Protein AF-A0A0Q6ZWC9-F1 (afdb_monomer_lite)

Radius of gyration: 15.59 Å; chains: 1; bounding box: 34×36×35 Å

pLDDT: mean 85.95, std 14.14, range [34.34, 96.69]

Sequence (103 aa):
MSELQNRIVERLTALGRSQQTNLSSEKRDMLMRAAISLFNAGGGTADELKEIVLQADDRKRPRRCSAVAQMVVATAAVSHASDLDLVQAAYNWIDKKEVSLSD

Foldseek 3Di:
DDPLVVLLLVLCVVVVNNPDPDCDPSVVVVVVVVVVVLCVVLVHDPVNVVVVVVVVVPDDDDDPVVVVVVVVVVVVVSCVVVVHDPSVVSVCVSPDDDDPPPD

Secondary structure (DSSP, 8-state):
--HHHHHHHHHHHHTT----SS--HHHHHHHHHHHHHHHHHTT--HHHHHHHHHHHTTSPPPPHHHHHHHHHHHHHHHHHHTT--HHHHHHHHHH--------

Structure (mmCIF, N/CA/C/O backbone):
data_AF-A0A0Q6ZWC9-F1
#
_entry.id   AF-A0A0Q6ZWC9-F1
#
loop_
_atom_site.group_PDB
_atom_site.id
_atom_site.type_symbol
_atom_site.label_atom_id
_atom_site.label_alt_id
_atom_site.label_comp_id
_atom_site.label_asym_id
_atom_site.label_entity_id
_atom_site.label_seq_id
_atom_site.pdbx_PDB_ins_code
_atom_site.Cartn_x
_atom_site.Cartn_y
_atom_site.Cartn_z
_atom_site.occupancy
_atom_site.B_iso_or_equiv
_atom_site.auth_seq_id
_atom_site.auth_comp_id
_atom_site.auth_asym_id
_atom_site.auth_atom_id
_atom_site.pdbx_PDB_model_num
ATOM 1 N N . MET A 1 1 ? 12.338 12.709 -6.813 1.00 76.50 1 MET A N 1
ATOM 2 C CA . MET A 1 1 ? 11.584 11.527 -6.338 1.00 76.50 1 MET A CA 1
ATOM 3 C C . MET A 1 1 ? 12.597 10.451 -5.984 1.00 76.50 1 MET A C 1
ATOM 5 O O . MET A 1 1 ? 13.706 10.523 -6.504 1.00 76.50 1 MET A O 1
ATOM 9 N N . SER A 1 2 ? 12.283 9.545 -5.056 1.00 89.81 2 SER A N 1
ATOM 10 C CA . SER A 1 2 ? 13.218 8.471 -4.685 1.00 89.81 2 SER A CA 1
ATOM 11 C C . SER A 1 2 ? 13.418 7.489 -5.843 1.00 89.81 2 SER A C 1
ATOM 13 O O . SER A 1 2 ? 12.582 7.421 -6.743 1.00 89.81 2 SER A O 1
ATOM 15 N N . GLU A 1 3 ? 14.497 6.706 -5.808 1.00 95.00 3 GLU A N 1
ATOM 16 C CA . GLU A 1 3 ? 14.752 5.650 -6.798 1.00 95.00 3 GLU A CA 1
ATOM 17 C C . GLU A 1 3 ? 13.572 4.673 -6.903 1.00 95.00 3 GLU A C 1
ATOM 19 O O . GLU A 1 3 ? 13.045 4.453 -7.992 1.00 95.00 3 GLU A O 1
ATOM 24 N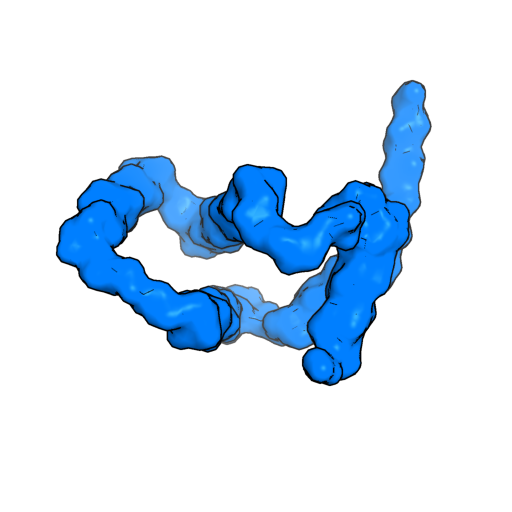 N . LEU A 1 4 ? 13.084 4.177 -5.760 1.00 93.69 4 LEU A N 1
ATOM 25 C CA . LEU A 1 4 ? 11.912 3.305 -5.701 1.00 93.69 4 LEU A CA 1
ATOM 26 C C . LEU A 1 4 ? 10.691 3.948 -6.378 1.00 93.69 4 LEU A C 1
ATOM 28 O O . LEU A 1 4 ? 10.009 3.310 -7.174 1.00 93.69 4 LEU A O 1
ATOM 32 N N . GLN A 1 5 ? 10.427 5.228 -6.097 1.00 91.94 5 GLN A N 1
ATOM 33 C CA . GLN A 1 5 ? 9.303 5.942 -6.697 1.00 91.94 5 GLN A CA 1
ATOM 34 C C . GLN A 1 5 ? 9.465 6.090 -8.215 1.00 91.94 5 GLN A C 1
ATOM 36 O O . GLN A 1 5 ? 8.485 5.918 -8.939 1.00 91.94 5 GLN A O 1
ATOM 41 N N . ASN A 1 6 ? 10.677 6.370 -8.702 1.00 93.12 6 ASN A N 1
ATOM 42 C CA . ASN A 1 6 ? 10.952 6.448 -10.137 1.00 93.12 6 ASN A CA 1
ATOM 43 C C . ASN A 1 6 ? 10.673 5.101 -10.819 1.00 93.12 6 ASN A C 1
ATOM 45 O O . ASN A 1 6 ? 9.909 5.060 -11.780 1.00 93.12 6 ASN A O 1
ATOM 49 N N . ARG A 1 7 ? 11.175 3.992 -10.258 1.00 93.94 7 ARG A N 1
ATOM 50 C CA . ARG A 1 7 ? 10.957 2.643 -10.811 1.00 93.94 7 ARG A CA 1
ATOM 51 C C . ARG A 1 7 ? 9.483 2.219 -10.798 1.00 93.94 7 ARG A C 1
ATOM 53 O O . ARG A 1 7 ? 9.011 1.596 -11.749 1.00 93.94 7 ARG A O 1
ATOM 60 N N . ILE A 1 8 ? 8.719 2.595 -9.766 1.00 92.25 8 ILE A N 1
ATOM 61 C CA . ILE A 1 8 ? 7.259 2.379 -9.737 1.00 92.25 8 ILE A CA 1
ATOM 62 C C . ILE A 1 8 ? 6.579 3.139 -10.885 1.00 92.25 8 ILE A C 1
ATOM 64 O O . ILE A 1 8 ? 5.732 2.575 -11.578 1.00 92.25 8 ILE A O 1
ATOM 68 N N . VAL A 1 9 ? 6.936 4.409 -11.102 1.00 89.69 9 VAL A N 1
ATOM 69 C CA . VAL A 1 9 ? 6.345 5.245 -12.163 1.00 89.69 9 VAL A CA 1
ATOM 70 C C . VAL A 1 9 ? 6.704 4.723 -13.556 1.00 89.69 9 VAL A C 1
ATOM 72 O O . VAL A 1 9 ? 5.834 4.678 -14.428 1.00 89.69 9 VAL A O 1
ATOM 75 N N . GLU A 1 10 ? 7.943 4.280 -13.767 1.00 91.19 10 GLU A N 1
ATOM 76 C CA . GLU A 1 10 ? 8.383 3.640 -15.013 1.00 91.19 10 GLU A CA 1
ATOM 77 C C . GLU A 1 10 ? 7.545 2.397 -15.319 1.00 91.19 10 GLU A C 1
ATOM 79 O O . GLU A 1 10 ? 6.985 2.281 -16.410 1.00 91.19 10 GLU A O 1
ATOM 84 N N . ARG A 1 11 ? 7.355 1.514 -14.331 1.00 90.25 11 ARG A N 1
ATOM 85 C CA . ARG A 1 11 ? 6.507 0.332 -14.504 1.00 90.25 11 ARG A CA 1
ATOM 86 C C . ARG A 1 11 ? 5.047 0.688 -14.762 1.00 90.25 11 ARG A C 1
ATOM 88 O O . ARG A 1 11 ? 4.435 0.112 -15.655 1.00 90.25 11 ARG A O 1
ATOM 95 N N . LEU A 1 12 ? 4.472 1.644 -14.032 1.00 88.44 12 LEU A N 1
ATOM 96 C CA . LEU A 1 12 ? 3.103 2.106 -14.297 1.00 88.44 12 LEU A CA 1
ATOM 97 C C . LEU A 1 12 ? 2.958 2.659 -15.720 1.00 88.44 12 LEU A C 1
ATOM 99 O O . LEU A 1 12 ? 1.913 2.477 -16.342 1.00 88.44 12 LEU A O 1
ATOM 103 N N . THR A 1 13 ? 3.998 3.314 -16.239 1.00 87.75 13 THR A N 1
ATOM 104 C CA . THR A 1 13 ? 4.040 3.818 -17.617 1.00 87.75 13 THR A CA 1
ATOM 105 C C . THR A 1 13 ? 4.082 2.672 -18.618 1.00 87.75 13 THR A C 1
ATOM 107 O O . THR A 1 13 ? 3.276 2.666 -19.545 1.00 87.75 13 THR A O 1
ATOM 110 N N . ALA A 1 14 ? 4.934 1.669 -18.390 1.00 87.62 14 ALA A N 1
ATOM 111 C CA . ALA A 1 14 ? 5.005 0.467 -19.220 1.00 87.62 14 ALA A CA 1
ATOM 112 C C . ALA A 1 14 ? 3.669 -0.300 -19.266 1.00 87.62 14 ALA A C 1
ATOM 114 O O . ALA A 1 14 ? 3.293 -0.818 -20.311 1.00 87.62 14 ALA A O 1
ATOM 115 N N . LEU A 1 15 ? 2.912 -0.302 -18.163 1.00 84.25 15 LEU A N 1
ATOM 116 C CA . LEU A 1 15 ? 1.575 -0.906 -18.074 1.00 84.25 15 LEU A CA 1
ATOM 117 C C . LEU A 1 15 ? 0.457 -0.048 -18.698 1.00 84.25 15 LEU A C 1
ATOM 119 O O . LEU A 1 15 ? -0.717 -0.395 -18.583 1.00 84.25 15 LEU A O 1
ATOM 123 N N . GLY A 1 16 ? 0.777 1.115 -19.275 1.00 80.31 16 GLY A N 1
ATOM 124 C CA . GLY A 1 16 ? -0.215 2.065 -19.790 1.00 80.31 16 GLY A CA 1
ATOM 125 C C . GLY A 1 16 ? -1.056 2.757 -18.707 1.00 80.31 16 GLY A C 1
ATOM 126 O O . GLY A 1 16 ? -1.997 3.474 -19.028 1.00 80.31 16 GLY A O 1
ATOM 127 N N . ARG A 1 17 ? -0.712 2.594 -17.422 1.00 73.00 17 ARG A N 1
ATOM 128 C CA . ARG A 1 17 ? -1.463 3.099 -16.252 1.00 73.00 17 ARG A CA 1
ATOM 129 C C . ARG A 1 17 ? -0.975 4.460 -15.737 1.00 73.00 17 ARG A C 1
ATOM 131 O O . ARG A 1 17 ? -1.439 4.931 -14.702 1.00 73.00 17 ARG A O 1
ATOM 138 N N . SER A 1 18 ? -0.032 5.097 -16.435 1.00 65.75 18 SER A N 1
ATOM 139 C CA . SER A 1 18 ? 0.604 6.362 -16.021 1.00 65.75 18 SER A CA 1
ATOM 140 C C . SER A 1 18 ? 0.413 7.514 -17.018 1.00 65.75 18 SER A C 1
ATOM 142 O O . SER A 1 18 ? 1.185 8.468 -17.021 1.00 65.75 18 SER A O 1
ATOM 144 N N . GLN A 1 19 ? -0.601 7.472 -17.889 1.00 57.78 19 GLN A N 1
ATOM 145 C CA . GLN A 1 19 ? -0.681 8.441 -18.997 1.00 57.78 19 GLN A CA 1
ATOM 146 C C . GLN A 1 19 ? -1.001 9.890 -18.585 1.00 57.78 19 GLN A C 1
ATOM 148 O O . GLN A 1 19 ? -0.882 10.800 -19.400 1.00 57.78 19 GLN A O 1
ATOM 153 N N . GLN A 1 20 ? -1.376 10.152 -17.331 1.00 57.50 20 GLN A N 1
ATOM 154 C CA . GLN A 1 20 ? -1.708 11.503 -16.869 1.00 57.50 20 GLN A CA 1
ATOM 155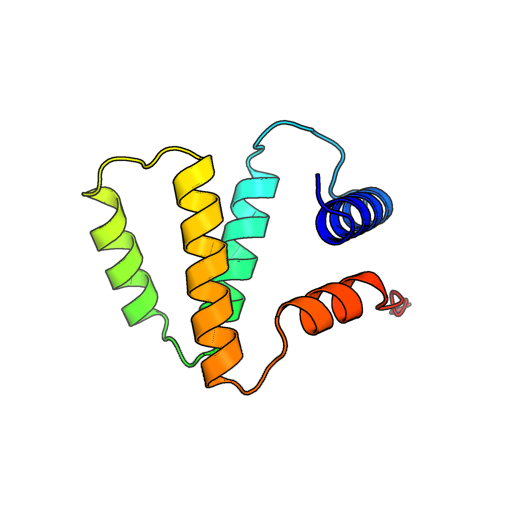 C C . GLN A 1 20 ? -0.984 11.837 -15.571 1.00 57.50 20 GLN A C 1
ATOM 157 O O . GLN A 1 20 ? -0.896 11.005 -14.676 1.00 57.50 20 GLN A O 1
ATOM 162 N N . THR A 1 21 ? -0.513 13.074 -15.411 1.00 58.78 21 THR A N 1
ATOM 163 C CA . THR A 1 21 ? 0.131 13.574 -14.178 1.00 58.78 21 THR A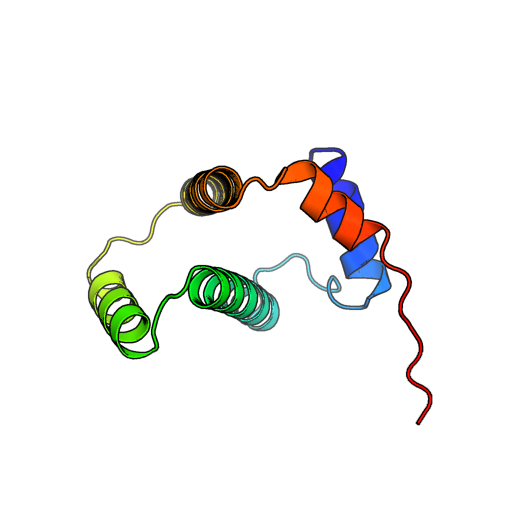 CA 1
ATOM 164 C C . THR A 1 21 ? -0.884 14.018 -13.118 1.00 58.78 21 THR A C 1
ATOM 166 O O . THR A 1 21 ? -0.581 14.005 -11.925 1.00 58.78 21 THR A O 1
ATOM 169 N N . ASN A 1 22 ? -2.128 14.300 -13.515 1.00 64.38 22 ASN A N 1
ATOM 170 C CA . ASN A 1 22 ? -3.206 14.716 -12.616 1.00 64.38 22 ASN A CA 1
ATOM 171 C C . ASN A 1 22 ? -3.790 13.553 -11.801 1.00 64.38 22 ASN A C 1
ATOM 173 O O . ASN A 1 22 ? -3.654 12.385 -12.163 1.00 64.38 22 ASN A O 1
ATOM 177 N N . LEU A 1 23 ? -4.438 13.876 -10.676 1.00 65.75 23 LEU A N 1
ATOM 178 C CA . LEU A 1 23 ? -5.183 12.919 -9.853 1.00 65.75 23 LEU A CA 1
ATOM 179 C C . LEU A 1 23 ? -6.530 12.601 -10.534 1.00 65.75 23 LEU A C 1
ATOM 181 O O . LEU A 1 23 ? -7.573 13.131 -10.140 1.00 65.75 23 LEU A O 1
ATOM 185 N N . SER A 1 24 ? -6.493 11.790 -11.594 1.00 80.00 24 SER A N 1
ATOM 186 C CA . SER A 1 24 ? -7.690 11.327 -12.306 1.00 80.00 24 SER A CA 1
ATOM 187 C C . SER A 1 24 ? -8.557 10.426 -11.414 1.00 80.00 24 SER A C 1
ATOM 189 O O . SER A 1 24 ? -8.119 9.955 -10.356 1.00 80.00 24 SER A O 1
ATOM 191 N N . SER A 1 25 ? -9.809 10.196 -11.819 1.00 80.81 25 SER A N 1
ATOM 192 C CA . SER A 1 25 ? -10.685 9.202 -11.182 1.00 80.81 25 SER A CA 1
ATOM 193 C C . SER A 1 25 ? -10.022 7.824 -11.124 1.00 80.81 25 SER A C 1
ATOM 195 O O . SER A 1 25 ? -10.083 7.178 -10.086 1.00 80.81 25 SER A O 1
ATOM 197 N N . GLU A 1 26 ? -9.310 7.434 -12.181 1.00 81.56 26 GLU A N 1
ATOM 198 C CA . GLU A 1 26 ? -8.587 6.161 -12.283 1.00 81.56 26 GLU A CA 1
ATOM 199 C C . GLU A 1 26 ? -7.515 6.012 -11.200 1.00 81.56 26 GLU A C 1
ATOM 201 O O . GLU A 1 26 ? -7.406 4.964 -10.575 1.00 81.56 26 GLU A O 1
ATOM 206 N N . LYS A 1 27 ? -6.748 7.071 -10.904 1.00 83.62 27 LYS A N 1
ATOM 207 C CA . LYS A 1 27 ? -5.747 7.018 -9.827 1.00 83.62 27 LYS A CA 1
ATOM 208 C C . LYS A 1 27 ? -6.379 6.917 -8.445 1.00 83.62 27 LYS A C 1
ATOM 210 O O . LYS A 1 27 ? -5.808 6.272 -7.569 1.00 83.62 27 LYS A O 1
ATOM 215 N N . ARG A 1 28 ? -7.532 7.566 -8.238 1.00 87.69 28 ARG A N 1
ATOM 216 C CA . ARG A 1 28 ? -8.292 7.428 -6.987 1.00 87.69 28 ARG A CA 1
ATOM 217 C C . ARG A 1 28 ? -8.839 6.010 -6.840 1.00 87.69 28 ARG A C 1
ATOM 219 O O . ARG A 1 28 ? -8.692 5.438 -5.768 1.00 87.69 28 ARG A O 1
ATOM 226 N N . ASP A 1 29 ? -9.395 5.443 -7.907 1.00 88.44 29 ASP A N 1
ATOM 227 C CA . ASP A 1 29 ? -9.876 4.058 -7.934 1.00 88.44 29 ASP A CA 1
ATOM 228 C C . ASP A 1 29 ? -8.732 3.064 -7.674 1.00 88.44 29 ASP A C 1
ATOM 230 O O . ASP A 1 29 ? -8.828 2.251 -6.760 1.00 88.44 29 ASP A O 1
ATOM 234 N N . MET A 1 30 ? -7.600 3.203 -8.372 1.00 88.44 30 MET A N 1
ATOM 235 C CA . MET A 1 30 ? -6.412 2.369 -8.167 1.00 88.44 30 MET A CA 1
ATOM 236 C C . MET A 1 30 ? -5.908 2.424 -6.717 1.00 88.44 30 MET A C 1
ATOM 238 O O . MET A 1 30 ? -5.632 1.381 -6.126 1.00 88.44 30 MET A O 1
ATOM 242 N N . LEU A 1 31 ? -5.813 3.624 -6.131 1.00 91.38 31 LEU A N 1
ATOM 243 C CA . LEU A 1 31 ? -5.403 3.799 -4.736 1.00 91.38 31 LEU A CA 1
ATOM 244 C C . LEU A 1 31 ? -6.381 3.113 -3.775 1.00 91.38 31 LEU A C 1
ATOM 246 O O . LEU A 1 31 ? -5.949 2.373 -2.893 1.00 91.38 31 LEU A O 1
ATOM 250 N N . MET A 1 32 ? -7.685 3.337 -3.950 1.00 93.31 32 MET A N 1
ATOM 251 C CA . MET A 1 32 ? -8.701 2.761 -3.069 1.00 93.31 32 MET A CA 1
ATOM 252 C C . MET A 1 32 ? -8.755 1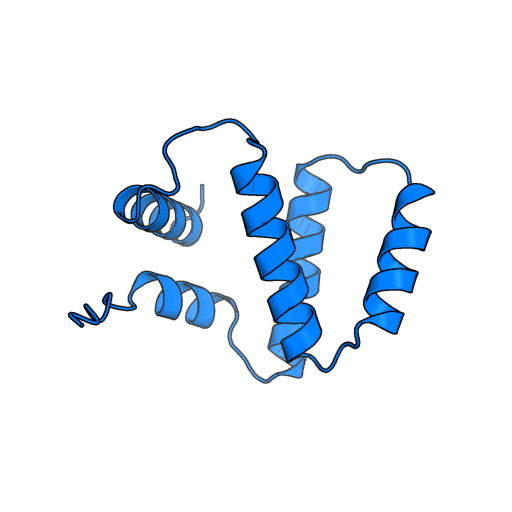.239 -3.179 1.00 93.31 32 MET A C 1
ATOM 254 O O . MET A 1 32 ? -8.806 0.566 -2.155 1.00 93.31 32 MET A O 1
ATOM 258 N N . ARG A 1 33 ? -8.664 0.675 -4.389 1.00 93.31 33 ARG A N 1
ATOM 259 C CA . ARG A 1 33 ? -8.602 -0.780 -4.586 1.00 93.31 33 ARG A CA 1
ATOM 260 C C . ARG A 1 33 ? -7.386 -1.395 -3.906 1.00 93.31 33 ARG A C 1
ATOM 262 O O . ARG A 1 33 ? -7.523 -2.445 -3.282 1.00 93.31 33 ARG A O 1
ATOM 269 N N . ALA A 1 34 ? -6.223 -0.749 -3.991 1.00 93.44 34 ALA A N 1
ATOM 270 C CA . ALA A 1 34 ? -5.013 -1.221 -3.322 1.00 93.44 34 ALA A CA 1
ATOM 271 C C . ALA A 1 34 ? -5.161 -1.175 -1.793 1.00 93.44 34 ALA A C 1
ATOM 273 O O . ALA A 1 34 ? -4.858 -2.159 -1.123 1.00 93.44 34 ALA A O 1
ATOM 274 N N . ALA A 1 35 ? -5.690 -0.074 -1.250 1.00 95.19 35 ALA A N 1
ATOM 275 C CA . ALA A 1 35 ? -5.925 0.075 0.184 1.00 95.19 35 ALA A CA 1
ATOM 276 C C . ALA A 1 35 ? -6.931 -0.959 0.720 1.00 95.19 35 ALA A C 1
ATOM 278 O O . ALA A 1 35 ? -6.663 -1.602 1.730 1.00 95.19 35 ALA A O 1
ATOM 279 N N . ILE A 1 36 ? -8.048 -1.170 0.015 1.00 95.88 36 ILE A N 1
ATOM 280 C CA . ILE A 1 36 ? -9.059 -2.177 0.374 1.00 95.88 36 ILE A CA 1
ATOM 281 C C . ILE A 1 36 ? -8.477 -3.591 0.276 1.00 95.88 36 ILE A C 1
ATOM 283 O O . ILE A 1 36 ? -8.705 -4.409 1.159 1.00 95.88 36 ILE A O 1
ATOM 287 N N . SER A 1 37 ? -7.685 -3.880 -0.762 1.00 94.88 37 SER A N 1
ATOM 288 C CA . SER A 1 37 ? -7.023 -5.185 -0.900 1.00 94.88 37 SER A CA 1
ATOM 289 C C . SER A 1 37 ? -6.082 -5.468 0.270 1.00 94.88 37 SER A C 1
ATOM 291 O O . SER A 1 37 ? -6.099 -6.572 0.804 1.00 94.88 37 SER A O 1
ATOM 293 N N . LEU A 1 38 ? -5.300 -4.471 0.699 1.00 94.94 38 LEU A N 1
ATOM 294 C CA . LEU A 1 38 ? -4.421 -4.597 1.861 1.00 94.94 38 LEU A CA 1
ATOM 295 C C . LEU A 1 38 ? -5.215 -4.777 3.163 1.00 94.94 38 LEU A C 1
ATOM 297 O O . LEU A 1 38 ? -4.863 -5.626 3.974 1.00 94.94 38 LEU A O 1
ATOM 301 N N . PHE A 1 39 ? -6.298 -4.017 3.342 1.00 95.62 39 PHE A N 1
ATOM 302 C CA . PHE A 1 39 ? -7.189 -4.139 4.497 1.00 95.62 39 PHE A CA 1
ATOM 303 C C . PHE A 1 39 ? -7.791 -5.549 4.608 1.00 95.62 39 PHE A C 1
ATOM 305 O O . PHE A 1 39 ? -7.701 -6.177 5.661 1.00 95.62 39 PHE A O 1
ATOM 312 N N . ASN A 1 40 ? -8.309 -6.087 3.501 1.00 95.06 40 ASN A N 1
ATOM 313 C CA . ASN A 1 40 ? -8.860 -7.442 3.453 1.00 95.06 40 ASN A CA 1
ATOM 314 C C . ASN A 1 40 ? -7.780 -8.513 3.680 1.00 95.06 40 ASN A C 1
ATOM 316 O O . ASN A 1 40 ? -8.029 -9.499 4.367 1.00 95.06 40 ASN A O 1
ATOM 320 N N . ALA A 1 41 ? -6.571 -8.327 3.134 1.00 93.56 41 ALA A N 1
ATOM 321 C CA . ALA A 1 41 ? -5.446 -9.237 3.368 1.00 93.56 41 ALA A CA 1
ATOM 322 C C . ALA A 1 41 ? -5.010 -9.262 4.845 1.00 93.56 41 ALA A C 1
ATOM 324 O O . ALA A 1 41 ? -4.533 -10.288 5.321 1.00 93.56 41 ALA A O 1
ATOM 325 N N . GLY A 1 42 ? -5.220 -8.160 5.571 1.00 91.69 42 GLY A N 1
ATOM 326 C CA . GLY A 1 42 ? -5.041 -8.071 7.021 1.00 91.69 42 GLY A CA 1
ATOM 327 C C . GLY A 1 42 ? -6.183 -8.676 7.849 1.00 91.69 42 GLY A C 1
ATOM 328 O O . GLY A 1 42 ? -6.146 -8.570 9.070 1.00 91.69 42 GLY A O 1
ATOM 329 N N . GLY A 1 43 ? -7.193 -9.286 7.216 1.00 94.38 43 GLY A N 1
ATOM 330 C CA . GLY A 1 43 ? -8.342 -9.897 7.892 1.00 94.38 43 GLY A CA 1
ATOM 331 C C . GLY A 1 43 ? -9.532 -8.961 8.116 1.00 94.38 43 GLY A C 1
ATOM 332 O O . GLY A 1 43 ? -10.488 -9.359 8.777 1.00 94.38 43 GLY A O 1
ATOM 333 N N . GLY A 1 44 ? -9.494 -7.744 7.568 1.00 95.69 44 GLY A N 1
ATOM 334 C CA . GLY A 1 44 ? -10.589 -6.787 7.680 1.00 95.69 44 GLY A CA 1
ATOM 335 C C . GLY A 1 44 ? -11.859 -7.241 6.955 1.00 95.69 44 GLY A C 1
ATOM 336 O O . GLY A 1 44 ? -11.811 -7.857 5.886 1.00 95.69 44 GLY A O 1
ATOM 337 N N . THR A 1 45 ? -13.009 -6.917 7.536 1.00 96.69 45 THR A N 1
ATOM 338 C CA . THR A 1 45 ? -14.334 -7.301 7.037 1.00 96.69 45 THR A CA 1
ATOM 339 C C . THR A 1 45 ? -15.046 -6.158 6.310 1.00 96.69 45 THR A C 1
ATOM 341 O O . THR A 1 45 ? -14.732 -4.977 6.471 1.00 96.69 45 THR A O 1
ATOM 344 N N . ALA A 1 46 ? -16.055 -6.494 5.502 1.00 94.88 46 ALA A N 1
ATOM 345 C CA . ALA A 1 46 ? -16.849 -5.492 4.789 1.00 94.88 46 ALA A CA 1
ATOM 346 C C . ALA A 1 46 ? -17.604 -4.539 5.739 1.00 94.88 46 ALA A C 1
ATOM 348 O O . ALA A 1 46 ? -17.744 -3.356 5.421 1.00 94.88 46 ALA A O 1
ATOM 349 N N . ASP A 1 47 ? -18.055 -5.036 6.894 1.00 96.00 47 ASP A N 1
ATOM 350 C CA . ASP A 1 47 ? -18.766 -4.231 7.890 1.00 96.00 47 ASP A CA 1
ATOM 351 C C . ASP A 1 47 ? -17.827 -3.219 8.559 1.00 96.00 47 ASP A C 1
ATOM 353 O O . ASP A 1 47 ? -18.136 -2.027 8.584 1.00 96.00 47 ASP A O 1
ATOM 357 N N . GLU A 1 48 ? -16.630 -3.644 8.974 1.00 96.00 48 GLU A N 1
ATOM 358 C CA . GLU A 1 48 ? -15.600 -2.737 9.504 1.00 96.00 48 GLU A CA 1
ATOM 359 C C . GLU A 1 48 ? -15.197 -1.674 8.471 1.00 96.00 48 GLU A C 1
ATOM 361 O O . GLU A 1 48 ? -15.084 -0.489 8.791 1.00 96.00 48 GLU A O 1
ATOM 366 N N . LEU A 1 49 ? -15.026 -2.066 7.200 1.00 94.94 49 LEU A N 1
ATOM 367 C CA . LEU A 1 49 ? -14.716 -1.122 6.124 1.00 94.94 49 LEU A CA 1
ATOM 368 C C . LEU A 1 49 ? -15.824 -0.072 5.960 1.00 94.94 49 LEU A C 1
ATOM 370 O O . LEU A 1 49 ? -15.535 1.115 5.786 1.00 94.94 49 LEU A O 1
ATOM 374 N N . LYS A 1 50 ? -17.092 -0.494 6.019 1.00 93.94 50 LYS A N 1
ATOM 375 C CA . LYS A 1 50 ? -18.248 0.403 5.926 1.00 93.94 50 LYS A CA 1
ATOM 376 C C . LYS A 1 50 ? -18.258 1.410 7.074 1.00 93.94 50 LYS A C 1
ATOM 378 O O . LYS A 1 50 ? -18.458 2.598 6.823 1.00 93.94 50 LYS A O 1
ATOM 383 N N . GLU A 1 51 ? -18.006 0.967 8.302 1.00 93.38 51 GLU A N 1
ATOM 384 C CA . GLU A 1 51 ? -17.915 1.851 9.468 1.00 93.38 51 GLU A CA 1
ATOM 385 C C . GLU A 1 51 ? -16.797 2.892 9.318 1.00 93.38 51 GLU A C 1
ATOM 387 O O . GLU A 1 51 ? -17.029 4.083 9.537 1.00 93.38 51 GLU A O 1
ATOM 392 N N . ILE A 1 52 ? -15.608 2.477 8.864 1.00 92.69 52 ILE A N 1
ATOM 393 C CA . ILE A 1 52 ? -14.467 3.378 8.630 1.00 92.69 52 ILE A CA 1
ATOM 394 C C . ILE A 1 52 ? -14.811 4.457 7.597 1.00 92.69 52 ILE A C 1
ATOM 396 O O . ILE A 1 52 ? -14.485 5.630 7.793 1.00 92.69 52 ILE A O 1
ATOM 400 N N . VAL A 1 53 ? -15.472 4.081 6.497 1.00 90.81 53 VAL A N 1
ATOM 401 C CA . VAL A 1 53 ? -15.862 5.023 5.437 1.00 90.81 53 VAL A CA 1
ATOM 402 C C . VAL A 1 53 ? -16.873 6.046 5.952 1.00 90.81 53 VAL A C 1
ATOM 404 O O . VAL A 1 53 ? -16.717 7.233 5.669 1.00 90.81 53 VAL A O 1
ATOM 407 N N . LEU A 1 54 ? -17.861 5.618 6.742 1.00 89.62 54 LEU A N 1
ATOM 408 C CA . LEU A 1 54 ? -18.848 6.525 7.337 1.00 89.62 54 LEU A CA 1
ATOM 409 C C . LEU A 1 54 ? -18.190 7.541 8.283 1.00 89.62 54 LEU A C 1
ATOM 411 O O . LEU A 1 54 ? -18.523 8.720 8.244 1.00 89.62 54 LEU A O 1
ATOM 415 N N . GLN A 1 55 ? -17.201 7.119 9.074 1.00 86.19 55 GLN A N 1
ATOM 416 C CA . GLN A 1 55 ? -16.462 8.009 9.981 1.00 86.19 55 GLN A CA 1
ATOM 417 C C . GLN A 1 55 ? -15.481 8.957 9.271 1.00 86.19 55 GLN A C 1
ATOM 419 O O . GLN A 1 55 ? -15.003 9.927 9.869 1.00 86.19 55 GLN A O 1
ATOM 424 N N . ALA A 1 56 ? -15.104 8.660 8.026 1.00 83.00 56 ALA A N 1
ATOM 425 C CA . ALA A 1 56 ? -14.153 9.469 7.273 1.00 83.00 56 ALA A CA 1
ATOM 426 C C . ALA A 1 56 ? -14.779 10.763 6.727 1.00 83.00 56 ALA A C 1
ATOM 428 O O . ALA A 1 56 ? -14.052 11.744 6.551 1.00 83.00 56 ALA A O 1
ATOM 429 N N . ASP A 1 57 ? -16.095 10.779 6.487 1.00 66.50 57 ASP A N 1
ATOM 430 C CA . ASP A 1 57 ? -16.811 11.924 5.903 1.00 66.50 57 ASP A CA 1
ATOM 431 C C . ASP A 1 57 ? -16.849 13.141 6.850 1.00 66.50 57 ASP A C 1
ATOM 433 O O . ASP A 1 57 ? -16.761 14.288 6.414 1.00 66.50 57 ASP A O 1
ATOM 437 N N . ASP A 1 58 ? -16.817 12.897 8.163 1.00 63.03 58 ASP A N 1
ATOM 438 C CA . ASP A 1 58 ? -16.834 13.941 9.198 1.00 63.03 58 ASP A CA 1
ATOM 439 C C . ASP A 1 58 ? -15.475 14.636 9.418 1.00 63.03 58 ASP A C 1
ATOM 441 O O . ASP A 1 58 ? -15.361 15.603 10.182 1.00 63.03 58 ASP A O 1
ATOM 445 N N . ARG A 1 59 ? -14.398 14.166 8.773 1.00 71.44 59 ARG A N 1
ATOM 446 C CA . ARG A 1 59 ? -13.036 14.667 9.022 1.00 71.44 59 ARG A CA 1
ATOM 447 C C . ARG A 1 59 ? -12.624 15.735 8.009 1.00 71.44 59 ARG A C 1
ATOM 449 O O . ARG A 1 59 ? -12.802 15.606 6.800 1.00 71.44 59 ARG A O 1
ATOM 456 N N . LYS A 1 60 ? -11.950 16.789 8.493 1.00 76.06 60 LYS A N 1
ATOM 457 C CA . LYS A 1 60 ? -11.306 17.786 7.617 1.00 76.06 60 LYS A CA 1
ATOM 458 C C . LYS A 1 60 ? -10.328 17.098 6.664 1.00 76.06 60 LYS A C 1
ATOM 460 O O . LYS A 1 60 ? -9.456 16.345 7.096 1.00 76.06 60 LYS A O 1
ATOM 465 N N . ARG A 1 61 ? -10.426 17.426 5.373 1.00 79.88 61 ARG A N 1
ATOM 466 C CA . ARG A 1 61 ? -9.554 16.869 4.331 1.00 79.88 61 ARG A CA 1
ATOM 467 C C . ARG A 1 61 ? -8.087 17.254 4.593 1.00 79.88 61 ARG A C 1
ATOM 469 O O . ARG A 1 61 ? -7.775 18.449 4.585 1.00 79.88 61 ARG A O 1
ATOM 476 N N . PRO A 1 62 ? -7.176 16.287 4.811 1.00 83.19 62 PRO A N 1
ATOM 477 C CA . PRO A 1 62 ? -5.768 16.580 5.053 1.00 83.19 62 PRO A CA 1
ATOM 478 C C . PRO A 1 62 ? -5.067 17.096 3.788 1.00 83.19 62 PRO A C 1
ATOM 480 O O . PRO A 1 62 ? -5.510 16.876 2.657 1.00 83.19 62 PRO A O 1
ATOM 483 N N . ARG A 1 63 ? -3.915 17.758 3.965 1.00 90.12 63 ARG A N 1
ATOM 484 C CA . ARG A 1 63 ? -3.025 18.088 2.841 1.00 90.12 63 ARG A CA 1
ATOM 485 C C . ARG A 1 63 ? -2.528 16.798 2.179 1.00 90.12 63 ARG A C 1
ATOM 487 O O . ARG A 1 63 ? -2.244 15.816 2.859 1.00 90.12 63 ARG A O 1
ATOM 494 N N . ARG A 1 64 ? -2.344 16.825 0.852 1.00 86.69 64 ARG A N 1
ATOM 495 C CA . ARG A 1 64 ? -1.915 15.653 0.059 1.00 86.69 64 ARG A CA 1
ATOM 496 C C . ARG A 1 64 ? -0.628 15.004 0.578 1.00 86.69 64 ARG A C 1
ATOM 498 O O . ARG A 1 64 ? -0.574 13.787 0.675 1.00 86.69 64 ARG A O 1
ATOM 505 N N . CYS A 1 65 ? 0.382 15.794 0.945 1.00 88.31 65 CYS A N 1
ATOM 506 C CA . CYS A 1 65 ? 1.632 15.266 1.502 1.00 88.31 65 CYS A CA 1
ATOM 507 C C . CYS A 1 65 ? 1.412 14.510 2.822 1.00 88.31 65 CYS A C 1
ATOM 509 O O . CYS A 1 65 ? 1.968 13.432 3.004 1.00 88.31 65 CYS A O 1
ATOM 511 N N . SER A 1 66 ? 0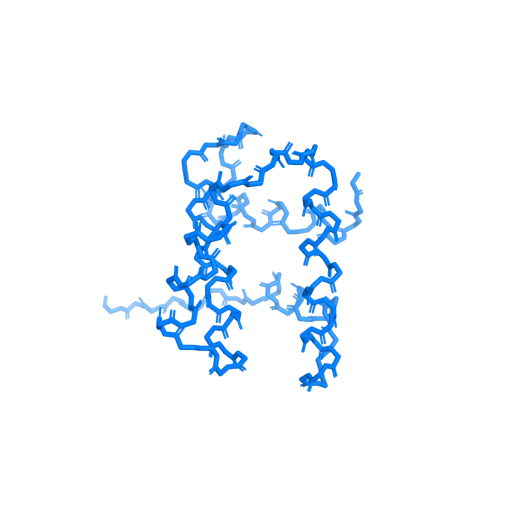.554 15.031 3.703 1.00 93.00 66 SER A N 1
ATOM 512 C CA . SER A 1 66 ? 0.193 14.379 4.963 1.00 93.00 66 SER A CA 1
ATOM 513 C C . SER A 1 66 ? -0.560 13.070 4.726 1.00 93.00 66 SER A C 1
ATOM 515 O O . SER A 1 66 ? -0.252 12.078 5.375 1.00 93.00 66 SER A O 1
ATOM 517 N N . ALA A 1 67 ? -1.489 13.038 3.765 1.00 91.56 67 ALA A N 1
ATOM 518 C CA . ALA A 1 67 ? -2.216 11.818 3.408 1.00 91.56 67 ALA A CA 1
ATOM 519 C C . ALA A 1 67 ? -1.285 10.731 2.836 1.00 91.56 67 ALA A C 1
ATOM 521 O O . ALA A 1 67 ? -1.393 9.568 3.213 1.00 91.56 67 ALA A O 1
ATOM 522 N N . VAL A 1 68 ? -0.329 11.104 1.974 1.00 92.50 68 VAL A N 1
ATOM 523 C CA . VAL A 1 68 ? 0.685 10.165 1.456 1.00 92.50 68 VAL A CA 1
ATOM 524 C C . VAL A 1 68 ? 1.544 9.611 2.594 1.00 92.50 68 VAL A C 1
ATOM 526 O O . VAL A 1 68 ? 1.736 8.401 2.671 1.00 92.50 68 VAL A O 1
ATOM 529 N N . ALA A 1 69 ? 2.017 10.466 3.506 1.00 93.69 69 ALA A N 1
ATOM 530 C CA . ALA A 1 69 ? 2.805 10.023 4.655 1.00 93.69 69 ALA A CA 1
ATOM 531 C C . ALA A 1 69 ? 2.016 9.061 5.561 1.00 93.69 69 ALA A C 1
ATOM 533 O O . ALA A 1 69 ? 2.547 8.029 5.960 1.00 93.69 69 ALA A O 1
ATOM 534 N N . GLN A 1 70 ? 0.739 9.352 5.831 1.00 93.62 70 GLN A N 1
ATOM 535 C CA . GLN A 1 70 ? -0.138 8.472 6.612 1.00 93.62 70 GLN A CA 1
ATOM 536 C C . GLN A 1 70 ? -0.301 7.095 5.963 1.00 93.62 70 GLN A C 1
ATOM 538 O O . GLN A 1 70 ? -0.197 6.091 6.660 1.00 93.62 70 GLN A O 1
ATOM 543 N N . MET A 1 71 ? -0.484 7.034 4.640 1.00 94.38 71 MET A N 1
ATOM 544 C CA . MET A 1 71 ? -0.560 5.761 3.916 1.00 94.38 71 MET A CA 1
ATOM 545 C C . MET A 1 71 ? 0.734 4.951 4.042 1.00 94.38 71 MET A C 1
ATOM 547 O O . MET A 1 71 ? 0.675 3.748 4.284 1.00 94.38 71 MET A O 1
ATOM 551 N N . VAL A 1 72 ? 1.900 5.595 3.923 1.00 94.75 72 VAL A N 1
ATOM 552 C CA . VAL A 1 72 ? 3.199 4.919 4.083 1.00 94.75 72 VAL A CA 1
ATOM 553 C C . VAL A 1 72 ? 3.360 4.375 5.504 1.00 94.75 72 VAL A C 1
ATOM 555 O O . VAL A 1 72 ? 3.703 3.208 5.666 1.00 94.75 72 VAL A O 1
ATOM 558 N N . VAL A 1 73 ? 3.057 5.181 6.527 1.00 96.38 73 VAL A N 1
ATOM 559 C CA . VAL A 1 73 ? 3.137 4.765 7.939 1.00 96.38 73 VAL A CA 1
ATOM 560 C C . VAL A 1 73 ? 2.184 3.606 8.234 1.00 96.38 73 VAL A C 1
ATOM 562 O O . VAL A 1 73 ? 2.595 2.620 8.841 1.00 96.38 73 VAL A O 1
ATOM 565 N N . ALA A 1 74 ? 0.93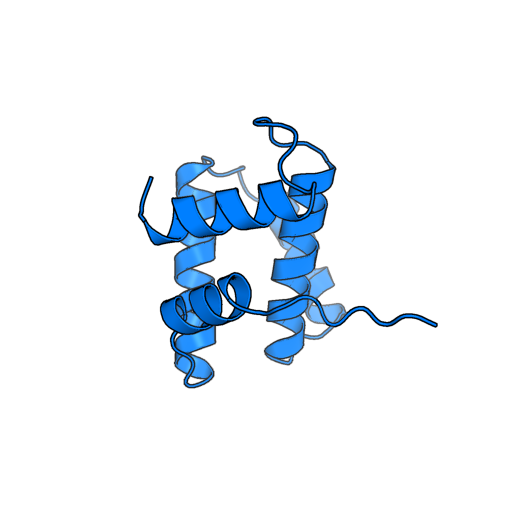4 3.685 7.772 1.00 95.62 74 ALA A N 1
ATOM 566 C CA . ALA A 1 74 ? -0.047 2.621 7.968 1.00 95.62 74 ALA A CA 1
ATOM 567 C C . ALA A 1 74 ? 0.388 1.319 7.275 1.00 95.62 74 ALA A C 1
ATOM 569 O O . ALA A 1 74 ? 0.331 0.247 7.870 1.00 95.62 74 ALA A O 1
ATOM 570 N N . THR A 1 75 ? 0.898 1.416 6.044 1.00 95.69 75 THR A N 1
ATOM 571 C CA . THR A 1 75 ? 1.395 0.249 5.298 1.00 95.69 75 THR A CA 1
ATOM 572 C C . THR A 1 75 ? 2.615 -0.367 5.985 1.00 95.69 75 THR A C 1
ATOM 574 O O . THR A 1 75 ? 2.723 -1.589 6.045 1.00 95.69 75 THR A O 1
ATOM 577 N N . ALA A 1 76 ? 3.513 0.448 6.549 1.00 96.06 76 ALA A N 1
ATOM 578 C CA . ALA A 1 76 ? 4.667 -0.038 7.305 1.00 96.06 76 ALA A CA 1
ATOM 579 C C . ALA A 1 76 ? 4.244 -0.799 8.571 1.00 96.06 76 ALA A C 1
ATOM 581 O O . ALA A 1 76 ? 4.802 -1.856 8.853 1.00 96.06 76 ALA A O 1
ATOM 582 N N . ALA A 1 77 ? 3.225 -0.315 9.289 1.00 95.94 77 ALA A N 1
ATOM 583 C CA . ALA A 1 77 ? 2.675 -1.012 10.450 1.00 95.94 77 ALA A CA 1
ATOM 584 C C . ALA A 1 77 ? 2.079 -2.380 10.072 1.00 95.94 77 ALA A C 1
ATOM 586 O O . ALA A 1 77 ? 2.383 -3.378 10.721 1.00 95.94 77 ALA A O 1
ATOM 587 N N . VAL A 1 78 ? 1.295 -2.444 8.987 1.00 95.38 78 VAL A N 1
ATOM 588 C CA . VAL A 1 78 ? 0.743 -3.712 8.471 1.00 95.38 78 VAL A CA 1
ATOM 589 C C . VAL A 1 78 ? 1.857 -4.661 8.026 1.00 95.38 78 VAL A C 1
ATOM 591 O O . VAL A 1 78 ? 1.817 -5.847 8.344 1.00 95.38 78 VAL A O 1
ATOM 594 N N . SER A 1 79 ? 2.871 -4.144 7.328 1.00 94.31 79 SER A N 1
ATOM 595 C CA . SER A 1 79 ? 4.003 -4.945 6.847 1.00 94.31 79 SER A CA 1
ATOM 596 C C . SER A 1 79 ? 4.796 -5.532 8.015 1.00 94.31 79 SER A C 1
ATOM 598 O O . SER A 1 79 ? 5.081 -6.724 8.013 1.00 94.31 79 SER A O 1
ATOM 600 N N . HIS A 1 80 ? 5.062 -4.735 9.055 1.00 95.31 80 HIS A N 1
ATOM 601 C CA . HIS A 1 80 ? 5.727 -5.204 10.270 1.00 95.31 80 HIS A CA 1
ATOM 602 C C . HIS A 1 80 ? 4.922 -6.294 10.990 1.00 95.31 80 HIS A C 1
ATOM 604 O O . HIS A 1 80 ? 5.482 -7.321 11.356 1.00 95.31 80 HIS A O 1
ATOM 610 N N . ALA A 1 81 ? 3.606 -6.107 11.138 1.00 95.00 81 ALA A N 1
ATOM 611 C CA . ALA A 1 81 ? 2.728 -7.111 11.741 1.00 95.00 81 ALA A CA 1
ATOM 612 C C . ALA A 1 81 ? 2.642 -8.416 10.924 1.00 95.00 81 ALA A C 1
ATOM 614 O O . ALA A 1 81 ? 2.295 -9.458 11.473 1.00 95.00 81 ALA A O 1
ATOM 615 N N . SER A 1 82 ? 2.962 -8.354 9.628 1.00 92.94 82 SER A N 1
ATOM 616 C CA . SER A 1 82 ? 2.910 -9.487 8.696 1.00 92.94 82 SER A CA 1
ATOM 617 C C . SER A 1 82 ? 4.284 -10.104 8.400 1.00 92.94 82 SER A C 1
ATOM 619 O O . SER A 1 82 ? 4.366 -10.963 7.528 1.00 92.94 82 SER A O 1
ATOM 621 N N . ASP A 1 83 ? 5.352 -9.654 9.070 1.00 95.00 83 ASP A N 1
ATOM 622 C CA . ASP A 1 83 ? 6.745 -10.047 8.794 1.00 95.00 83 ASP A CA 1
ATOM 623 C C . ASP A 1 83 ? 7.165 -9.843 7.319 1.00 95.00 83 ASP A C 1
ATOM 625 O O . ASP A 1 83 ? 7.819 -10.674 6.689 1.00 95.00 83 ASP A O 1
ATOM 629 N N . LEU A 1 84 ? 6.743 -8.717 6.731 1.00 94.69 84 LEU A N 1
ATOM 630 C CA . LEU A 1 84 ? 7.049 -8.335 5.352 1.00 94.69 84 LEU A CA 1
ATOM 631 C C . LEU A 1 84 ? 7.954 -7.101 5.306 1.00 94.69 84 LEU A C 1
ATOM 633 O O . LEU A 1 84 ? 7.677 -6.075 5.931 1.00 94.69 84 LEU A O 1
ATOM 637 N N . ASP A 1 85 ? 8.988 -7.153 4.466 1.00 96.19 85 ASP A N 1
ATOM 638 C CA . ASP A 1 85 ? 9.740 -5.961 4.075 1.00 96.19 85 ASP A CA 1
ATOM 639 C C . ASP A 1 85 ? 8.939 -5.171 3.026 1.00 96.19 85 ASP A C 1
ATOM 641 O O . ASP A 1 85 ? 8.785 -5.590 1.875 1.00 96.19 85 ASP A O 1
ATOM 645 N N . LEU A 1 86 ? 8.432 -4.004 3.434 1.00 94.44 86 LEU A N 1
ATOM 646 C CA . LEU A 1 86 ? 7.634 -3.104 2.598 1.00 94.44 86 LEU A CA 1
ATOM 647 C C . LEU A 1 86 ? 8.365 -2.677 1.317 1.00 94.44 86 LEU A C 1
ATOM 649 O O . LEU A 1 86 ? 7.754 -2.594 0.249 1.00 94.44 86 LEU A O 1
ATOM 653 N N . VAL A 1 87 ? 9.663 -2.384 1.414 1.00 95.69 87 VAL A N 1
ATOM 654 C CA . VAL A 1 87 ? 10.465 -1.910 0.281 1.00 95.69 87 VAL A CA 1
ATOM 655 C C . VAL A 1 87 ? 10.729 -3.067 -0.674 1.00 95.69 87 VAL A C 1
ATOM 657 O O . VAL A 1 87 ? 10.539 -2.918 -1.883 1.00 95.69 87 VAL A O 1
ATOM 660 N N . GLN A 1 88 ? 11.085 -4.238 -0.147 1.00 95.06 88 GLN A N 1
ATOM 661 C CA . GLN A 1 88 ? 11.300 -5.423 -0.971 1.00 95.06 88 GLN A CA 1
ATOM 662 C C . GLN A 1 88 ? 10.006 -5.894 -1.645 1.00 95.06 88 GLN A C 1
ATOM 664 O O . GLN A 1 88 ? 10.029 -6.273 -2.814 1.00 95.06 88 GLN A O 1
ATOM 669 N N . ALA A 1 89 ? 8.858 -5.814 -0.967 1.00 94.31 89 ALA A N 1
ATOM 670 C CA . ALA A 1 89 ? 7.559 -6.118 -1.564 1.00 94.31 89 ALA A CA 1
ATOM 671 C C . ALA A 1 89 ? 7.254 -5.206 -2.767 1.00 94.31 89 ALA A C 1
ATOM 673 O O . ALA A 1 89 ? 6.762 -5.674 -3.799 1.00 94.31 89 ALA A O 1
ATOM 674 N N . ALA A 1 90 ? 7.605 -3.919 -2.673 1.00 94.25 90 ALA A N 1
ATOM 675 C CA . ALA A 1 90 ? 7.469 -2.983 -3.783 1.00 94.25 90 ALA A CA 1
ATOM 676 C C . ALA A 1 90 ? 8.405 -3.335 -4.955 1.00 94.25 90 ALA A C 1
ATOM 678 O O . ALA A 1 90 ? 7.958 -3.340 -6.103 1.00 94.25 90 ALA A O 1
ATOM 679 N N . TYR A 1 91 ? 9.666 -3.694 -4.691 1.00 94.75 91 TYR A N 1
ATOM 680 C CA . TYR A 1 91 ? 10.589 -4.154 -5.739 1.00 94.75 91 TYR A CA 1
ATOM 681 C C . TYR A 1 91 ? 10.139 -5.459 -6.396 1.00 94.75 91 TYR A C 1
ATOM 683 O O . TYR A 1 91 ? 10.151 -5.562 -7.619 1.00 94.75 91 TYR A O 1
ATOM 691 N N . ASN A 1 92 ? 9.624 -6.412 -5.621 1.00 94.31 92 ASN A N 1
ATOM 692 C CA . ASN A 1 92 ? 9.067 -7.651 -6.161 1.00 94.31 92 ASN A CA 1
ATOM 693 C C . ASN A 1 92 ? 7.894 -7.372 -7.115 1.00 94.31 92 ASN A C 1
ATOM 695 O O . ASN A 1 92 ? 7.762 -8.032 -8.146 1.00 94.31 92 ASN A O 1
ATOM 699 N N . TRP A 1 93 ? 7.053 -6.375 -6.812 1.00 93.19 93 TRP A N 1
ATOM 700 C CA . TRP A 1 93 ? 6.020 -5.921 -7.745 1.00 93.19 93 TRP A CA 1
ATOM 701 C C . TRP A 1 93 ? 6.624 -5.275 -8.998 1.00 93.19 93 TRP A C 1
ATOM 703 O O . TRP A 1 93 ? 6.146 -5.556 -10.098 1.00 93.19 93 TRP A O 1
ATOM 713 N N . ILE A 1 94 ? 7.680 -4.462 -8.851 1.00 93.56 94 ILE A N 1
ATOM 714 C CA . ILE A 1 94 ? 8.402 -3.840 -9.973 1.00 93.56 94 ILE A CA 1
ATOM 715 C C . ILE A 1 94 ? 9.008 -4.881 -10.916 1.00 93.56 94 ILE A C 1
ATOM 717 O O . ILE A 1 94 ? 8.988 -4.682 -12.129 1.00 93.56 94 ILE A O 1
ATOM 721 N N . ASP A 1 95 ? 9.522 -5.986 -10.391 1.00 92.00 95 ASP A N 1
ATOM 722 C CA . ASP A 1 95 ? 10.274 -6.965 -11.180 1.00 92.00 95 ASP A CA 1
ATOM 723 C C . ASP A 1 95 ? 9.395 -8.112 -11.709 1.00 92.00 95 ASP A C 1
ATOM 725 O O . ASP A 1 95 ? 9.828 -8.907 -12.547 1.00 92.00 95 ASP A O 1
ATOM 729 N N . LYS A 1 96 ? 8.131 -8.199 -11.272 1.00 89.56 96 LYS A N 1
ATOM 730 C CA . LYS A 1 96 ? 7.205 -9.258 -11.694 1.00 89.56 96 LYS A CA 1
ATOM 731 C C . LYS A 1 96 ? 7.013 -9.224 -13.215 1.00 89.56 96 LYS A C 1
ATOM 733 O O . LYS A 1 96 ? 6.471 -8.259 -13.750 1.00 89.56 96 LYS A O 1
ATOM 738 N N . LYS A 1 97 ? 7.428 -10.262 -13.939 1.00 72.44 97 LYS A N 1
ATOM 739 C CA . LYS A 1 97 ? 7.126 -10.377 -15.376 1.00 72.44 97 LYS A CA 1
ATOM 740 C C . LYS A 1 97 ? 5.625 -10.606 -15.549 1.00 72.44 97 LYS A C 1
ATOM 742 O O . LYS A 1 97 ? 5.038 -11.368 -14.780 1.00 72.44 97 LYS A O 1
ATOM 747 N N . GLU A 1 98 ? 4.998 -9.937 -16.514 1.00 62.06 98 GLU A N 1
ATOM 748 C CA . GLU A 1 98 ? 3.627 -10.290 -16.878 1.00 62.06 98 GLU A CA 1
ATOM 749 C C . GLU A 1 98 ? 3.639 -11.719 -17.422 1.00 62.06 98 GLU A C 1
ATOM 751 O O . GLU A 1 98 ? 4.299 -12.014 -18.418 1.00 62.06 98 GLU A O 1
ATOM 756 N N . VAL A 1 99 ? 2.956 -12.629 -16.730 1.00 48.72 99 VAL A N 1
ATOM 757 C CA . VAL A 1 99 ? 2.595 -13.908 -17.329 1.00 48.72 99 VAL A CA 1
ATOM 758 C C . VAL A 1 99 ? 1.468 -13.579 -18.294 1.00 48.72 99 VAL A C 1
ATOM 760 O O . VAL A 1 99 ? 0.365 -13.248 -17.864 1.00 48.72 99 VAL A O 1
ATOM 763 N N . SER A 1 100 ? 1.777 -13.611 -19.588 1.00 41.22 100 SER A N 1
ATOM 764 C CA . SER A 1 100 ? 0.779 -13.661 -20.650 1.00 41.22 100 SER A CA 1
ATOM 765 C C . SER A 1 100 ? -0.078 -14.902 -20.417 1.00 41.22 100 SER A C 1
ATOM 767 O O . SER A 1 100 ? 0.319 -16.005 -20.789 1.00 41.22 100 SER A O 1
ATOM 769 N N . LEU A 1 101 ? -1.227 -14.739 -19.765 1.00 42.41 101 LEU A N 1
ATOM 770 C CA . LEU A 1 101 ? -2.326 -15.684 -19.909 1.00 42.41 101 LEU A CA 1
ATOM 771 C C . LEU A 1 101 ? -2.892 -15.444 -21.308 1.00 42.41 101 LEU A C 1
ATOM 773 O O . LEU A 1 101 ? -3.765 -14.606 -21.513 1.00 42.41 101 LEU A O 1
ATOM 777 N N . SER A 1 102 ? -2.266 -16.099 -22.282 1.00 38.03 102 SER A N 1
ATOM 778 C CA . SER A 1 102 ? -2.887 -16.368 -23.569 1.00 38.03 102 SER A CA 1
ATOM 779 C C . SER A 1 102 ? -3.906 -17.476 -23.323 1.00 38.03 102 SER A C 1
ATOM 781 O O . SER A 1 102 ? -3.520 -18.643 -23.269 1.00 38.03 102 SER A O 1
ATOM 783 N N . ASP A 1 103 ? -5.156 -17.082 -23.094 1.00 34.34 103 ASP A N 1
ATOM 784 C CA . ASP A 1 103 ? -6.320 -17.924 -23.385 1.00 34.34 103 ASP A CA 1
ATOM 785 C C . ASP A 1 103 ? -6.687 -17.765 -24.869 1.00 34.34 103 ASP A C 1
ATOM 787 O O . ASP A 1 103 ? -6.668 -16.608 -25.362 1.00 34.34 103 ASP A O 1
#